Protein AF-A0A1L6XCK9-F1 (afdb_monomer_lite)

Sequence (117 aa):
MPITSASLKYTFDIDNIDKPSASSEIGMLIEEEYFYRFGLETSNRVSEIYYSKCLHSVILGDGDSIGKLDWAKPLFAYANKHHLRPTGKLLTSLIFVNIDQVTGKTVCCDEVWLPLK

Foldseek 3Di:
DPPPFFFWFFFFDPVCPPDTPGPTDGDDDDDPVVCVVVVPDDDPRDDDDDDADWDKDKFKDFPVPVRDCPRCVVVVVVCVVVVWAFDGGKGKTWPDWDQDPVVRTIITIIMIITGTD

Organism: NCBI:txid1423721

Structure (mmCIF, N/CA/C/O backbone):
data_AF-A0A1L6XCK9-F1
#
_entry.id   AF-A0A1L6XCK9-F1
#
loop_
_atom_site.group_PDB
_atom_site.id
_atom_site.type_symbol
_atom_site.label_atom_id
_atom_site.label_alt_id
_atom_site.label_comp_id
_atom_site.label_asym_id
_atom_site.label_entity_id
_atom_site.label_seq_id
_atom_site.pdbx_PDB_ins_code
_atom_site.Cartn_x
_atom_site.Cartn_y
_atom_site.Cartn_z
_atom_site.occupancy
_atom_site.B_iso_or_equiv
_atom_site.auth_seq_id
_atom_site.auth_comp_id
_atom_site.auth_asym_id
_atom_site.auth_atom_id
_atom_site.pdbx_PDB_model_num
ATOM 1 N N . MET A 1 1 ? -17.899 -16.006 1.048 1.00 29.12 1 MET A N 1
ATOM 2 C CA . MET A 1 1 ? -17.556 -14.870 1.932 1.00 29.12 1 MET A CA 1
ATOM 3 C C . MET A 1 1 ? -18.166 -13.627 1.318 1.00 29.12 1 MET A C 1
ATOM 5 O O . MET A 1 1 ? -18.085 -13.522 0.098 1.00 29.12 1 MET A O 1
ATOM 9 N N . PRO A 1 2 ? -18.847 -12.758 2.080 1.00 27.25 2 PRO A N 1
ATOM 10 C CA . PRO A 1 2 ? -19.407 -11.550 1.498 1.00 27.25 2 PRO A CA 1
ATOM 11 C C . PRO A 1 2 ? -18.259 -10.677 0.973 1.00 27.25 2 PRO A C 1
ATOM 13 O O . PRO A 1 2 ? -17.188 -10.607 1.574 1.00 27.25 2 PRO A O 1
ATOM 16 N N . ILE A 1 3 ? -18.484 -10.073 -0.189 1.00 33.34 3 ILE A N 1
ATOM 17 C CA . ILE A 1 3 ? -17.596 -9.114 -0.847 1.00 33.34 3 ILE A CA 1
ATOM 18 C C . ILE A 1 3 ? -17.622 -7.835 0.004 1.00 33.34 3 ILE A C 1
ATOM 20 O O . ILE A 1 3 ? -18.404 -6.929 -0.258 1.00 33.34 3 ILE A O 1
ATOM 24 N N . THR A 1 4 ? -16.878 -7.807 1.109 1.00 33.62 4 THR A N 1
ATOM 25 C CA . THR A 1 4 ? -16.862 -6.665 2.049 1.00 33.62 4 THR A CA 1
ATOM 26 C C . THR A 1 4 ? -15.467 -6.112 2.307 1.00 33.62 4 THR A C 1
ATOM 28 O O . THR A 1 4 ? -15.340 -5.054 2.914 1.00 33.62 4 THR A O 1
ATOM 31 N N . SER A 1 5 ? -14.421 -6.775 1.819 1.00 42.34 5 SER A N 1
ATOM 32 C CA . SER A 1 5 ? -13.044 -6.296 1.928 1.00 42.34 5 SER A CA 1
ATOM 33 C C . SER A 1 5 ? -12.733 -5.385 0.743 1.00 42.34 5 SER A C 1
ATOM 35 O O . SER A 1 5 ? -12.129 -5.802 -0.242 1.00 42.34 5 SER A O 1
ATOM 37 N N . ALA A 1 6 ? -13.219 -4.146 0.784 1.00 39.25 6 ALA A N 1
ATOM 38 C CA . ALA A 1 6 ? -12.771 -3.134 -0.161 1.00 39.25 6 ALA A CA 1
ATOM 39 C C . ALA A 1 6 ? -11.291 -2.828 0.127 1.00 39.25 6 ALA A C 1
ATOM 41 O O . ALA A 1 6 ? -10.981 -2.143 1.098 1.00 39.25 6 ALA A O 1
ATOM 42 N N . SER A 1 7 ? -10.374 -3.344 -0.693 1.00 50.94 7 SER A N 1
ATOM 43 C CA . SER A 1 7 ? -9.001 -2.841 -0.717 1.00 50.94 7 SER A CA 1
ATOM 44 C C . SER A 1 7 ? -9.024 -1.442 -1.344 1.00 50.94 7 SER A C 1
ATOM 46 O O . SER A 1 7 ? -9.714 -1.174 -2.333 1.00 50.94 7 SER A O 1
ATOM 48 N N . LEU A 1 8 ? -8.309 -0.505 -0.736 1.00 53.44 8 LEU A N 1
ATOM 49 C CA . LEU A 1 8 ? -8.055 0.786 -1.358 1.00 53.44 8 LEU A CA 1
ATOM 50 C C . LEU A 1 8 ? -6.783 0.623 -2.176 1.00 53.44 8 LEU A C 1
ATOM 52 O O . LEU A 1 8 ? -5.772 0.172 -1.653 1.00 53.44 8 LEU A O 1
ATOM 56 N N . LYS A 1 9 ? -6.828 0.940 -3.468 1.00 50.78 9 LYS A N 1
ATOM 57 C CA . LYS A 1 9 ? -5.645 1.016 -4.319 1.00 50.78 9 LYS A CA 1
ATOM 58 C C . LYS A 1 9 ? -5.286 2.484 -4.451 1.00 50.78 9 LYS A C 1
ATOM 60 O O . LYS A 1 9 ? -5.915 3.236 -5.193 1.00 50.78 9 LYS A O 1
ATOM 65 N N . TYR A 1 10 ? -4.254 2.911 -3.744 1.00 52.59 10 TYR A N 1
ATOM 66 C CA . TYR A 1 10 ? -3.699 4.229 -4.001 1.00 52.59 10 TYR A CA 1
ATOM 67 C C . TYR A 1 10 ? -2.722 4.128 -5.161 1.00 52.59 10 TYR A C 1
ATOM 69 O O . TYR A 1 10 ? -1.657 3.530 -5.050 1.00 52.59 10 TYR A O 1
ATOM 77 N N . THR A 1 11 ? -3.073 4.722 -6.295 1.00 50.62 11 THR A N 1
ATOM 78 C CA . THR A 1 11 ? -2.075 4.960 -7.331 1.00 50.62 11 THR A CA 1
ATOM 79 C C . THR A 1 11 ? -1.251 6.166 -6.891 1.00 50.62 11 THR A C 1
ATOM 81 O O . THR A 1 11 ? -1.768 7.282 -6.869 1.00 50.62 11 THR A O 1
ATOM 84 N N . PHE A 1 12 ? 0.021 5.945 -6.560 1.00 58.97 12 PHE A N 1
ATOM 85 C CA . PHE A 1 12 ? 0.982 7.033 -6.389 1.00 58.97 12 PHE A CA 1
ATOM 86 C C . PHE A 1 12 ? 1.926 7.102 -7.575 1.00 58.97 12 PHE A C 1
ATOM 88 O O . PHE A 1 12 ? 2.370 6.075 -8.091 1.00 58.97 12 PHE A O 1
ATOM 95 N N . ASP A 1 13 ? 2.239 8.333 -7.955 1.00 54.50 13 ASP A N 1
ATOM 96 C CA . ASP A 1 13 ? 3.395 8.646 -8.771 1.00 54.50 13 ASP A CA 1
ATOM 97 C C . ASP A 1 13 ? 4.591 8.863 -7.832 1.00 54.50 13 ASP A C 1
ATOM 99 O O . ASP A 1 13 ? 4.669 9.858 -7.106 1.00 54.50 13 ASP A O 1
ATOM 103 N N . ILE A 1 14 ? 5.483 7.874 -7.784 1.00 54.66 14 ILE A N 1
ATOM 104 C CA . ILE A 1 14 ? 6.688 7.895 -6.945 1.00 54.66 14 ILE A CA 1
ATOM 105 C C . ILE A 1 14 ? 7.671 9.003 -7.340 1.00 54.66 14 ILE A C 1
ATOM 107 O O . ILE A 1 14 ? 8.527 9.352 -6.529 1.00 54.66 14 ILE A O 1
ATOM 111 N N . ASP A 1 15 ? 7.541 9.580 -8.538 1.00 54.62 15 ASP A N 1
ATOM 112 C CA . ASP A 1 15 ? 8.428 10.642 -9.014 1.00 54.62 15 ASP A CA 1
ATOM 113 C C . ASP A 1 15 ? 8.093 12.004 -8.372 1.00 54.62 15 ASP A C 1
ATOM 115 O O . ASP A 1 15 ? 8.823 12.979 -8.554 1.00 54.62 15 ASP A O 1
ATOM 119 N N . ASN A 1 16 ? 7.016 12.084 -7.575 1.00 52.53 16 ASN A N 1
ATOM 120 C CA . ASN A 1 16 ? 6.546 13.319 -6.945 1.00 52.53 16 ASN A CA 1
ATOM 121 C C . ASN A 1 16 ? 6.184 13.132 -5.458 1.00 52.53 16 ASN A C 1
ATOM 123 O O . ASN A 1 16 ? 5.084 13.465 -5.015 1.00 52.53 16 ASN A O 1
ATOM 127 N N . ILE A 1 17 ? 7.136 12.616 -4.668 1.00 52.09 17 ILE A N 1
ATOM 128 C CA . ILE A 1 17 ? 6.993 12.358 -3.216 1.00 52.09 17 ILE A CA 1
ATOM 129 C C . ILE A 1 17 ? 6.518 13.603 -2.434 1.00 52.09 17 ILE A C 1
ATOM 131 O O . ILE A 1 17 ? 5.798 13.460 -1.446 1.00 52.09 17 ILE A O 1
ATOM 135 N N . ASP A 1 18 ? 6.864 14.813 -2.892 1.00 43.34 18 ASP A N 1
ATOM 136 C CA . ASP A 1 18 ? 6.502 16.087 -2.245 1.00 43.34 18 ASP A CA 1
ATOM 137 C C . ASP A 1 18 ? 5.115 16.629 -2.643 1.00 43.34 18 ASP A C 1
ATOM 139 O O . ASP A 1 18 ? 4.542 17.463 -1.937 1.00 43.34 18 ASP A O 1
ATOM 143 N N . LYS A 1 19 ? 4.548 16.161 -3.762 1.00 48.28 19 LYS A N 1
ATOM 144 C CA . LYS A 1 19 ? 3.174 16.467 -4.202 1.00 48.28 19 LYS A CA 1
ATOM 145 C C . LYS A 1 19 ? 2.469 15.202 -4.666 1.00 48.28 19 LYS A C 1
ATOM 147 O O . LYS A 1 19 ? 2.091 15.081 -5.834 1.00 48.28 19 LYS A O 1
ATOM 152 N N . PRO A 1 20 ? 2.270 14.251 -3.759 1.00 48.84 20 PRO A N 1
ATOM 153 C CA . PRO A 1 20 ? 1.637 13.019 -4.136 1.00 48.84 20 PRO A CA 1
ATOM 154 C C . PRO A 1 20 ? 0.156 13.289 -4.399 1.00 48.84 20 PRO A C 1
ATOM 156 O O . PRO A 1 20 ? -0.627 13.548 -3.484 1.00 48.84 20 PRO A O 1
ATOM 159 N N . SER A 1 21 ? -0.250 13.246 -5.666 1.00 44.91 21 SER A N 1
ATOM 160 C CA . SER A 1 21 ? -1.666 13.197 -6.006 1.00 44.91 21 SER A CA 1
ATOM 161 C C . SER A 1 21 ? -2.166 11.794 -5.678 1.00 44.91 21 SER A C 1
ATOM 163 O O . SER A 1 21 ? -2.055 10.875 -6.490 1.00 44.91 21 SER A O 1
ATOM 165 N N . ALA A 1 22 ? -2.668 11.606 -4.461 1.00 48.69 22 ALA A N 1
ATOM 166 C CA . ALA A 1 22 ? -3.321 10.369 -4.072 1.00 48.69 22 ALA A CA 1
ATOM 167 C C . ALA A 1 22 ? -4.664 10.278 -4.813 1.00 48.69 22 ALA A C 1
ATOM 169 O O . ALA A 1 22 ? -5.693 10.742 -4.328 1.00 48.69 22 ALA A O 1
ATOM 170 N N . SER A 1 23 ? -4.658 9.707 -6.017 1.00 52.44 23 SER A N 1
ATOM 171 C CA . SER A 1 23 ? -5.892 9.182 -6.598 1.00 52.44 23 SER A CA 1
ATOM 172 C C . SER A 1 23 ? -6.148 7.830 -5.932 1.00 52.44 23 SER A C 1
ATOM 174 O O . SER A 1 23 ? -5.470 6.840 -6.213 1.00 52.44 23 SER A O 1
ATOM 176 N N . SER A 1 24 ? -7.045 7.813 -4.947 1.00 53.38 24 SER A N 1
ATOM 177 C CA . SER A 1 24 ? -7.514 6.567 -4.346 1.00 53.38 24 SER A CA 1
ATOM 178 C C . SER A 1 24 ? -8.540 5.949 -5.285 1.00 53.38 24 SER A C 1
ATOM 180 O O . SER A 1 24 ? -9.653 6.460 -5.421 1.00 53.38 24 SER A O 1
ATOM 182 N N . GLU A 1 25 ? -8.176 4.856 -5.936 1.00 55.81 25 GLU A N 1
ATOM 183 C CA . GLU A 1 25 ? -9.126 4.007 -6.636 1.00 55.81 25 GLU A CA 1
ATOM 184 C C . GLU A 1 25 ? -9.529 2.889 -5.677 1.00 55.81 25 GLU A C 1
ATOM 186 O O . GLU A 1 25 ? -8.699 2.117 -5.207 1.00 55.81 25 GLU A O 1
ATOM 191 N N . ILE A 1 26 ? -10.812 2.799 -5.337 1.00 59.66 26 ILE A N 1
ATOM 192 C CA . ILE A 1 26 ? -11.308 1.642 -4.587 1.00 59.66 26 ILE A CA 1
ATOM 193 C C . ILE A 1 26 ? -11.316 0.455 -5.553 1.00 59.66 26 ILE A C 1
ATOM 195 O O . ILE A 1 26 ? -11.957 0.524 -6.605 1.00 59.66 26 ILE A O 1
ATOM 199 N N . GLY A 1 27 ? -10.605 -0.621 -5.223 1.00 60.22 27 GLY A N 1
ATOM 200 C CA . GLY A 1 27 ? -10.461 -1.774 -6.108 1.00 60.22 27 GLY A CA 1
ATOM 201 C C . GLY A 1 27 ? -10.007 -3.010 -5.347 1.00 60.22 27 GLY A C 1
ATOM 202 O O . GLY A 1 27 ? -9.210 -2.917 -4.427 1.00 60.22 27 GLY A O 1
ATOM 203 N N . MET A 1 28 ? -10.513 -4.181 -5.720 1.00 68.31 28 MET A N 1
ATOM 204 C CA . MET A 1 28 ? -10.155 -5.432 -5.050 1.00 68.31 28 MET A CA 1
ATOM 205 C C . MET A 1 28 ? -8.874 -6.012 -5.647 1.00 68.31 28 MET A C 1
ATOM 207 O O . MET A 1 28 ? -8.739 -6.084 -6.869 1.00 68.31 28 MET A O 1
ATOM 211 N N . LEU A 1 29 ? -7.962 -6.459 -4.784 1.00 74.12 29 LEU A N 1
ATOM 212 C CA . LEU A 1 29 ? -6.875 -7.345 -5.187 1.00 74.12 29 LEU A CA 1
ATOM 213 C C . LEU A 1 29 ? -7.381 -8.785 -5.127 1.00 74.12 29 LEU A C 1
ATOM 215 O O . LEU A 1 29 ? -7.990 -9.198 -4.142 1.00 74.12 29 LEU A O 1
ATOM 219 N N . ILE A 1 30 ? -7.148 -9.536 -6.194 1.00 75.12 30 ILE A N 1
ATOM 220 C CA . ILE A 1 30 ? -7.525 -10.940 -6.301 1.00 75.12 30 ILE A CA 1
ATOM 221 C C . ILE A 1 30 ? -6.383 -11.693 -6.974 1.00 75.12 30 ILE A C 1
ATOM 223 O O . ILE A 1 30 ? -5.760 -11.172 -7.899 1.00 75.12 30 ILE A O 1
ATOM 227 N N . GLU A 1 31 ? -6.088 -12.898 -6.497 1.00 77.44 31 GLU A N 1
ATOM 228 C CA . GLU A 1 31 ? -5.120 -13.763 -7.168 1.00 77.44 31 GLU A CA 1
ATOM 229 C C . GLU A 1 31 ? -5.661 -14.197 -8.533 1.00 77.44 31 GLU A C 1
ATOM 231 O O . GLU A 1 31 ? -6.867 -14.393 -8.710 1.00 77.44 31 GLU A O 1
ATOM 236 N N . GLU A 1 32 ? -4.759 -14.378 -9.493 1.00 80.50 32 GLU A N 1
ATOM 237 C CA . GLU A 1 32 ? -5.101 -14.744 -10.869 1.00 80.50 32 GLU A CA 1
ATOM 238 C C . GLU A 1 32 ? -5.943 -16.033 -10.938 1.00 80.50 32 GLU A C 1
ATOM 240 O O . GLU A 1 32 ? -6.948 -16.083 -11.649 1.00 80.50 32 GLU A O 1
ATOM 245 N N . GLU A 1 33 ? -5.607 -17.048 -10.134 1.00 83.38 33 GLU A N 1
ATOM 246 C CA . GLU A 1 33 ? -6.382 -18.294 -10.050 1.00 83.38 33 GLU A CA 1
ATOM 247 C C . GLU A 1 33 ? -7.850 -18.024 -9.684 1.00 83.38 33 GLU A C 1
ATOM 249 O O . GLU A 1 33 ? -8.771 -18.549 -10.319 1.00 83.38 33 GLU A O 1
ATOM 254 N N . TYR A 1 34 ? -8.087 -17.178 -8.679 1.00 79.81 34 TYR A N 1
ATOM 255 C CA . TYR A 1 34 ? -9.437 -16.838 -8.244 1.00 79.81 34 TYR A CA 1
ATOM 256 C C . TYR A 1 34 ? -10.170 -15.978 -9.270 1.00 79.81 34 TYR A C 1
ATOM 258 O O . TYR A 1 34 ? -11.367 -16.185 -9.470 1.00 79.81 34 TYR A O 1
ATOM 266 N N . PHE A 1 35 ? -9.474 -15.064 -9.950 1.00 81.25 35 PHE A N 1
ATOM 267 C CA . PHE A 1 35 ? -10.056 -14.254 -11.020 1.00 81.25 35 PHE A CA 1
ATOM 268 C C . PHE A 1 35 ? -10.712 -15.137 -12.092 1.00 81.25 35 PHE A C 1
ATOM 270 O O . PHE A 1 35 ? -11.897 -14.970 -12.395 1.00 81.25 35 PHE A O 1
ATOM 277 N N . TYR A 1 36 ? -9.982 -16.144 -12.583 1.00 82.88 36 TYR A N 1
ATOM 278 C CA . TYR A 1 36 ? -10.511 -17.091 -13.566 1.00 82.88 36 TYR A CA 1
ATOM 279 C C . TYR A 1 36 ? -11.564 -18.030 -12.978 1.00 82.88 36 TYR A C 1
ATOM 281 O O . TYR A 1 36 ? -12.588 -18.279 -13.614 1.00 82.88 36 TYR A O 1
ATOM 289 N N . ARG A 1 37 ? -11.361 -18.531 -11.752 1.00 82.56 37 ARG A N 1
ATOM 290 C CA . ARG A 1 37 ? -12.307 -19.446 -11.094 1.00 82.56 37 ARG A CA 1
ATOM 291 C C . ARG A 1 37 ? -13.686 -18.818 -10.880 1.00 82.56 37 ARG A C 1
ATOM 293 O O . ARG A 1 37 ? -14.686 -19.529 -10.944 1.00 82.56 37 ARG A O 1
ATOM 300 N N . PHE A 1 38 ? -13.748 -17.513 -10.623 1.00 80.62 38 PHE A N 1
ATOM 301 C CA . PHE A 1 38 ? -15.009 -16.783 -10.479 1.00 80.62 38 PHE A CA 1
ATOM 302 C C . PHE A 1 38 ? -15.606 -16.313 -11.813 1.00 80.62 38 PHE A C 1
ATOM 304 O O . PHE A 1 38 ? -16.683 -15.720 -11.801 1.00 80.62 38 PHE A O 1
ATOM 311 N N . GLY A 1 39 ? -14.950 -16.583 -12.947 1.00 79.88 39 GLY A N 1
ATOM 312 C CA . GLY A 1 39 ? -15.425 -16.165 -14.266 1.00 79.88 39 GLY A CA 1
ATOM 313 C C . GLY A 1 39 ? -15.504 -14.646 -14.409 1.00 79.88 39 GLY A C 1
ATOM 314 O O . GLY A 1 39 ? -16.411 -14.144 -15.069 1.00 79.88 39 GLY A O 1
ATOM 315 N N . LEU A 1 40 ? -14.607 -13.910 -13.744 1.00 77.25 40 LEU A N 1
ATOM 316 C CA . LEU A 1 40 ? -14.567 -12.458 -13.870 1.00 77.25 40 LEU A CA 1
ATOM 317 C C . LEU A 1 40 ? -14.086 -12.086 -15.279 1.00 77.25 40 LEU A C 1
ATOM 319 O O . LEU A 1 40 ? -13.089 -12.612 -15.770 1.00 77.25 40 LEU A O 1
ATOM 323 N N . GLU A 1 41 ? -14.806 -11.181 -15.937 1.00 73.31 41 GLU A N 1
ATOM 324 C CA . GLU A 1 41 ? -14.458 -10.705 -17.276 1.00 73.31 41 GLU A CA 1
ATOM 325 C C . GLU A 1 41 ? -13.458 -9.543 -17.211 1.00 73.31 41 GLU A C 1
ATOM 327 O O . GLU A 1 41 ? -13.452 -8.738 -16.271 1.00 73.31 41 GLU A O 1
ATOM 332 N N . THR A 1 42 ? -12.602 -9.430 -18.229 1.00 67.56 42 THR A N 1
ATOM 333 C CA . THR A 1 42 ? -11.669 -8.310 -18.348 1.00 67.56 42 THR A CA 1
ATOM 334 C C . THR A 1 42 ? -12.435 -7.024 -18.673 1.00 67.56 42 THR A C 1
ATOM 336 O O . THR A 1 42 ? -13.200 -6.929 -19.628 1.00 67.56 42 THR A O 1
ATOM 339 N N . SER A 1 43 ? -12.228 -5.998 -17.854 1.00 68.00 43 SER A N 1
ATOM 340 C CA . SER A 1 43 ? -12.727 -4.637 -18.059 1.00 68.00 43 SER A CA 1
ATOM 341 C C . SER A 1 43 ? -11.527 -3.697 -18.102 1.00 68.00 43 SER A C 1
ATOM 343 O O . SER A 1 43 ? -10.495 -3.991 -17.508 1.00 68.00 43 SER A O 1
ATOM 345 N N . ASN A 1 44 ? -11.663 -2.515 -18.706 1.00 64.94 44 ASN A N 1
ATOM 346 C CA . ASN A 1 44 ? -10.679 -1.434 -18.564 1.00 64.94 44 ASN A CA 1
ATOM 347 C C . ASN A 1 44 ? -10.449 -0.990 -17.101 1.00 64.94 44 ASN A C 1
ATOM 349 O O . ASN A 1 44 ? -9.532 -0.219 -16.832 1.00 64.94 44 ASN A O 1
ATOM 353 N N . ARG A 1 45 ? -11.283 -1.456 -16.162 1.00 67.06 45 ARG A N 1
ATOM 354 C CA . ARG A 1 45 ? -11.139 -1.261 -14.713 1.00 67.06 45 ARG A CA 1
ATOM 355 C C . ARG A 1 45 ? -10.323 -2.362 -14.026 1.00 67.06 45 ARG A C 1
ATOM 357 O O . ARG A 1 45 ? -9.984 -2.214 -12.856 1.00 67.06 45 ARG A O 1
ATOM 364 N N . VAL A 1 46 ? -10.026 -3.458 -14.726 1.00 72.62 46 VAL A N 1
ATOM 365 C CA . VAL A 1 46 ? -9.160 -4.542 -14.250 1.00 72.62 46 VAL A CA 1
ATOM 366 C C . VAL A 1 46 ? -7.744 -4.253 -14.734 1.00 72.62 46 VAL A C 1
ATOM 368 O O . VAL A 1 46 ? -7.524 -3.955 -15.903 1.00 72.62 46 VAL A O 1
ATOM 371 N N . SER A 1 47 ? -6.777 -4.316 -13.823 1.00 75.06 47 SER A N 1
ATOM 372 C CA . SER A 1 47 ? -5.360 -4.155 -14.154 1.00 75.06 47 SER A CA 1
ATOM 373 C C . SER A 1 47 ? -4.565 -5.272 -13.504 1.00 75.06 47 SER A C 1
ATOM 375 O O . SER A 1 47 ? -4.744 -5.541 -12.316 1.00 75.06 47 SER A O 1
ATOM 377 N N . GLU A 1 48 ? -3.698 -5.906 -14.286 1.00 77.19 48 GLU A N 1
ATOM 378 C CA . GLU A 1 48 ? -2.754 -6.889 -13.772 1.00 77.19 48 GLU A CA 1
ATOM 379 C C . GLU A 1 48 ? -1.670 -6.202 -12.939 1.00 77.19 48 GLU A C 1
ATOM 381 O O . GLU A 1 48 ? -1.237 -5.079 -13.224 1.00 77.19 48 GLU A O 1
ATOM 386 N N . ILE A 1 49 ? -1.228 -6.898 -11.897 1.00 76.81 49 ILE A N 1
ATOM 387 C CA . ILE A 1 49 ? -0.081 -6.510 -11.085 1.00 76.81 49 ILE A CA 1
ATOM 388 C C . ILE A 1 49 ? 0.947 -7.618 -11.249 1.00 76.81 49 ILE A C 1
ATOM 390 O O . ILE A 1 49 ? 0.741 -8.740 -10.795 1.00 76.81 49 ILE A O 1
ATOM 394 N N . TYR A 1 50 ? 2.052 -7.304 -11.918 1.00 77.44 50 TYR A N 1
ATOM 395 C CA . TYR A 1 50 ? 3.111 -8.276 -12.148 1.00 77.44 50 TYR A CA 1
ATOM 396 C C . TYR A 1 50 ? 3.946 -8.514 -10.891 1.00 77.44 50 TYR A C 1
ATOM 398 O O . TYR A 1 50 ? 4.135 -7.623 -10.056 1.00 77.44 50 TYR A O 1
ATOM 406 N N . TYR A 1 51 ? 4.501 -9.722 -10.798 1.00 80.62 51 TYR A N 1
ATOM 407 C CA . TYR A 1 51 ? 5.446 -10.083 -9.752 1.00 80.62 51 TYR A CA 1
ATOM 408 C C . TYR A 1 51 ? 6.637 -9.115 -9.736 1.00 80.62 51 TYR A C 1
ATOM 410 O O . TYR A 1 51 ? 7.303 -8.900 -10.750 1.00 80.62 51 TYR A O 1
ATOM 418 N N . SER A 1 52 ? 6.923 -8.551 -8.566 1.00 83.25 52 SER A N 1
ATOM 419 C CA . SER A 1 52 ? 8.069 -7.673 -8.339 1.00 83.25 52 SER A CA 1
ATOM 420 C C . SER A 1 52 ? 8.617 -7.873 -6.929 1.00 83.25 52 SER A C 1
ATOM 422 O O . SER A 1 52 ? 7.923 -8.352 -6.030 1.00 83.25 52 SER A O 1
ATOM 424 N N . LYS A 1 53 ? 9.893 -7.526 -6.727 1.00 90.00 53 LYS A N 1
ATOM 425 C CA . LYS A 1 53 ? 10.435 -7.409 -5.372 1.00 90.00 53 LYS A CA 1
ATOM 426 C C . LYS A 1 53 ? 9.833 -6.163 -4.743 1.00 90.00 53 LYS A C 1
ATOM 428 O O . LYS A 1 53 ? 9.921 -5.091 -5.330 1.00 90.00 53 LYS A O 1
ATOM 433 N N . CYS A 1 54 ? 9.283 -6.298 -3.546 1.00 90.25 54 CYS A N 1
ATOM 434 C CA . CYS A 1 54 ? 8.647 -5.193 -2.844 1.00 90.25 54 CYS A CA 1
ATOM 435 C C . CYS A 1 54 ? 9.255 -5.007 -1.459 1.00 90.25 54 CYS A C 1
ATOM 437 O O . CYS A 1 54 ? 9.611 -5.977 -0.787 1.00 90.25 54 CYS A O 1
ATOM 439 N N . LEU A 1 55 ? 9.302 -3.759 -1.003 1.00 91.00 55 LEU A N 1
ATOM 440 C CA . LEU A 1 55 ? 9.361 -3.460 0.418 1.00 91.00 55 LEU A CA 1
ATOM 441 C C . LEU A 1 55 ? 7.935 -3.558 0.970 1.00 91.00 55 LEU A C 1
ATOM 443 O O . LEU A 1 55 ? 7.054 -2.808 0.549 1.00 91.00 55 LEU A O 1
ATOM 447 N N . HIS A 1 56 ? 7.715 -4.510 1.871 1.00 90.94 56 HIS A N 1
ATOM 448 C CA . HIS A 1 56 ? 6.422 -4.761 2.500 1.00 90.94 56 HIS A CA 1
ATOM 449 C C . HIS A 1 56 ? 6.380 -4.162 3.907 1.00 90.94 56 HIS A C 1
ATOM 451 O O . HIS A 1 56 ? 7.354 -4.269 4.654 1.00 90.94 56 HIS A O 1
ATOM 457 N N . SER A 1 57 ? 5.254 -3.558 4.274 1.00 88.06 57 SER A N 1
ATOM 458 C CA . SER A 1 57 ? 4.990 -3.075 5.627 1.00 88.06 57 SER A CA 1
ATOM 459 C C . SER A 1 57 ? 3.506 -3.173 5.949 1.00 88.06 57 SER A C 1
ATOM 461 O O . SER A 1 57 ? 2.670 -3.162 5.054 1.00 88.06 57 SER A O 1
ATOM 463 N N . VAL A 1 58 ? 3.188 -3.194 7.240 1.00 84.38 58 VAL A N 1
ATOM 464 C CA . VAL A 1 58 ? 1.826 -3.008 7.746 1.00 84.38 58 VAL A CA 1
ATOM 465 C C . VAL A 1 58 ? 1.717 -1.595 8.302 1.00 84.38 58 VAL A C 1
ATOM 467 O O . VAL A 1 58 ? 2.642 -1.123 8.970 1.00 84.38 58 VAL A O 1
ATOM 470 N N . ILE A 1 59 ? 0.613 -0.914 8.013 1.00 78.00 59 ILE A N 1
ATOM 471 C CA . ILE A 1 59 ? 0.308 0.413 8.544 1.00 78.00 59 ILE A CA 1
ATOM 472 C C . ILE A 1 59 ? -0.959 0.357 9.388 1.00 78.00 59 ILE A C 1
ATOM 474 O O . ILE A 1 59 ? -1.909 -0.356 9.075 1.00 78.00 59 ILE A O 1
ATOM 478 N N . LEU A 1 60 ? -0.956 1.132 10.467 1.00 75.62 60 LEU A N 1
ATOM 479 C CA . LEU A 1 60 ? -2.120 1.373 11.307 1.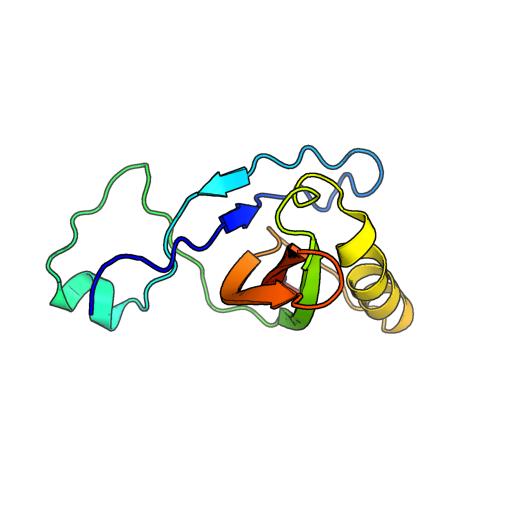00 75.62 60 LEU A CA 1
ATOM 480 C C . LEU A 1 60 ? -2.459 2.852 11.187 1.00 75.62 60 LEU A C 1
ATOM 482 O O . LEU A 1 60 ? -1.619 3.706 11.483 1.00 75.62 60 LEU A O 1
ATOM 486 N N . GLY A 1 61 ? -3.664 3.148 10.720 1.00 69.69 61 GLY A N 1
ATOM 487 C CA . GLY A 1 61 ? -4.089 4.508 10.424 1.00 69.69 61 GLY A CA 1
ATOM 488 C C . GLY A 1 61 ? -5.500 4.794 10.908 1.00 69.69 61 GLY A C 1
ATOM 489 O O . GLY A 1 61 ? -6.319 3.895 11.080 1.00 69.69 61 GLY A O 1
ATOM 490 N N . ASP A 1 62 ? -5.779 6.077 11.113 1.00 65.62 62 ASP A N 1
ATOM 491 C CA . ASP A 1 62 ? -7.147 6.571 11.244 1.00 65.62 62 ASP A CA 1
ATOM 492 C C . ASP A 1 62 ? -7.829 6.428 9.872 1.00 65.62 62 ASP A C 1
ATOM 494 O O . ASP A 1 62 ? -7.347 6.993 8.881 1.00 65.62 62 ASP A O 1
ATOM 498 N N . GLY A 1 63 ? -8.921 5.659 9.816 1.00 59.88 63 GLY A N 1
ATOM 499 C CA . GLY A 1 63 ? -9.667 5.394 8.583 1.00 59.88 63 GLY A CA 1
ATOM 500 C C . GLY A 1 63 ? -10.191 6.665 7.908 1.00 59.88 63 GLY A C 1
ATOM 501 O O . GLY A 1 63 ? -10.360 6.689 6.691 1.00 59.88 63 GLY A O 1
ATOM 502 N N . ASP A 1 64 ? -10.347 7.756 8.661 1.00 57.34 64 ASP A N 1
ATOM 503 C CA . ASP A 1 64 ? -10.820 9.043 8.146 1.00 57.34 64 ASP A CA 1
ATOM 504 C C . ASP A 1 64 ? -9.678 9.928 7.601 1.00 57.34 64 ASP A C 1
ATOM 506 O O . ASP A 1 64 ? -9.917 10.922 6.914 1.00 57.34 64 ASP A O 1
ATOM 510 N N . SER A 1 65 ? -8.412 9.587 7.883 1.00 58.81 65 SER A N 1
ATOM 511 C CA . SER A 1 65 ? -7.219 10.365 7.481 1.00 58.81 65 SER A CA 1
ATOM 512 C C . SER A 1 65 ? -6.425 9.746 6.329 1.00 58.81 65 SER A C 1
ATOM 514 O O . SER A 1 65 ? -5.311 10.177 6.025 1.00 58.81 65 SER A O 1
ATOM 516 N N . ILE A 1 66 ? -7.026 8.779 5.649 1.00 54.19 66 ILE A N 1
ATOM 517 C CA . ILE A 1 66 ? -6.469 8.008 4.536 1.00 54.19 66 ILE A CA 1
ATOM 518 C C . ILE A 1 66 ? -5.872 8.870 3.399 1.00 54.19 66 ILE A C 1
ATOM 520 O O . ILE A 1 66 ? -4.936 8.446 2.724 1.00 54.19 66 ILE A O 1
ATOM 524 N N . GLY A 1 67 ? -6.360 10.098 3.198 1.00 54.53 67 GLY A N 1
ATOM 525 C CA . GLY A 1 67 ? -5.844 11.017 2.174 1.00 54.53 67 GLY A CA 1
ATOM 526 C C . GLY A 1 67 ? -4.469 11.636 2.477 1.00 54.53 67 GLY A C 1
ATOM 527 O O . GLY A 1 67 ? -3.903 12.302 1.612 1.00 54.53 67 GLY A O 1
ATOM 528 N N . LYS A 1 68 ? -3.924 11.457 3.689 1.00 63.59 68 LYS A N 1
ATOM 529 C CA . LYS A 1 68 ? -2.615 12.000 4.086 1.00 63.59 68 LYS A CA 1
ATOM 530 C C . LYS A 1 68 ? -1.549 10.918 4.000 1.00 63.59 68 LYS A C 1
ATOM 532 O O . LYS A 1 68 ? -1.662 9.888 4.641 1.00 63.59 68 LYS A O 1
ATOM 537 N N . LEU A 1 69 ? -0.471 11.188 3.273 1.00 68.31 69 LEU A N 1
ATOM 538 C CA . LEU A 1 69 ? 0.628 10.246 3.021 1.00 68.31 69 LEU A CA 1
ATOM 539 C C . LEU A 1 69 ? 1.708 10.188 4.098 1.00 68.31 69 LEU A C 1
ATOM 541 O O . LEU A 1 69 ? 2.745 9.548 3.915 1.00 68.31 69 LEU A O 1
ATOM 545 N N . ASP A 1 70 ? 1.488 10.851 5.227 1.00 73.69 70 ASP A N 1
ATOM 546 C CA . ASP A 1 70 ? 2.460 10.873 6.316 1.00 73.69 70 ASP A CA 1
ATOM 547 C C . ASP A 1 70 ? 2.804 9.462 6.810 1.00 73.69 70 ASP A C 1
ATOM 549 O O . ASP A 1 70 ? 3.948 9.205 7.185 1.00 73.69 70 ASP A O 1
ATOM 553 N N . TRP A 1 71 ? 1.851 8.529 6.716 1.00 75.38 71 TRP A N 1
ATOM 554 C CA . TRP A 1 71 ? 2.043 7.123 7.065 1.00 75.38 71 TRP A CA 1
ATOM 555 C C . TRP A 1 71 ? 3.069 6.401 6.180 1.00 75.38 71 TRP A C 1
ATOM 557 O O . TRP A 1 71 ? 3.684 5.442 6.636 1.00 75.38 71 TRP A O 1
ATOM 567 N N . ALA A 1 72 ? 3.291 6.846 4.937 1.00 78.00 72 ALA A N 1
ATOM 568 C CA . ALA A 1 72 ? 4.222 6.203 4.007 1.00 78.00 72 ALA A CA 1
ATOM 569 C C . ALA A 1 72 ? 5.663 6.711 4.169 1.00 78.00 72 ALA A C 1
ATOM 571 O O . ALA A 1 72 ? 6.608 6.060 3.721 1.00 78.00 72 ALA A O 1
ATOM 572 N N . LYS A 1 73 ? 5.865 7.858 4.836 1.00 80.88 73 LYS A N 1
ATOM 573 C CA . LYS A 1 73 ? 7.196 8.458 5.047 1.00 80.88 73 LYS A CA 1
ATOM 574 C C . LYS A 1 73 ? 8.218 7.483 5.648 1.00 80.88 73 LYS A C 1
ATOM 576 O O . LYS A 1 73 ? 9.338 7.448 5.136 1.00 80.88 73 LYS A O 1
ATOM 581 N N . PRO A 1 74 ? 7.887 6.663 6.667 1.00 84.50 74 PRO A N 1
ATOM 582 C CA . PRO A 1 74 ? 8.828 5.684 7.210 1.00 84.50 74 PRO A CA 1
ATOM 583 C C . PRO A 1 74 ? 9.271 4.639 6.178 1.00 84.50 74 PRO A C 1
ATOM 585 O O . PRO A 1 74 ? 10.441 4.258 6.164 1.00 84.50 74 PRO A O 1
ATOM 588 N N . LEU A 1 75 ? 8.368 4.218 5.285 1.00 86.12 75 LEU A N 1
ATOM 589 C CA . LEU A 1 75 ? 8.650 3.241 4.232 1.00 86.12 75 LEU A CA 1
ATOM 590 C C . LEU A 1 75 ? 9.671 3.792 3.228 1.00 86.12 75 LEU A C 1
ATOM 592 O O . LEU A 1 75 ? 10.669 3.138 2.922 1.00 86.12 75 LEU A O 1
ATOM 596 N N . PHE A 1 76 ? 9.472 5.032 2.776 1.00 84.56 76 PHE A N 1
ATOM 597 C CA . PHE A 1 76 ? 10.412 5.712 1.881 1.00 84.56 76 PHE A CA 1
ATOM 598 C C . PHE A 1 76 ? 11.745 6.030 2.565 1.00 84.56 76 PHE A C 1
ATOM 600 O O . PHE A 1 76 ? 12.803 5.864 1.958 1.00 84.56 76 PHE A O 1
ATOM 607 N N . ALA A 1 77 ? 11.722 6.433 3.839 1.00 87.75 77 ALA A N 1
ATOM 608 C CA . ALA A 1 77 ? 12.936 6.662 4.616 1.00 87.75 77 ALA A CA 1
ATOM 609 C C . ALA A 1 77 ? 13.771 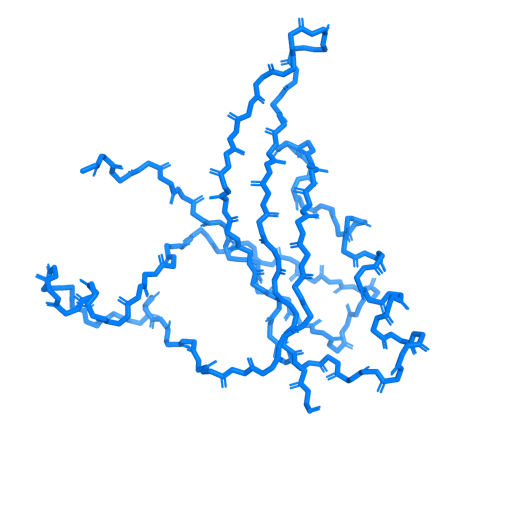5.378 4.749 1.00 87.75 77 ALA A C 1
ATOM 611 O O . ALA A 1 77 ? 14.992 5.420 4.588 1.00 87.75 77 ALA A O 1
ATOM 612 N N . TYR A 1 78 ? 13.118 4.234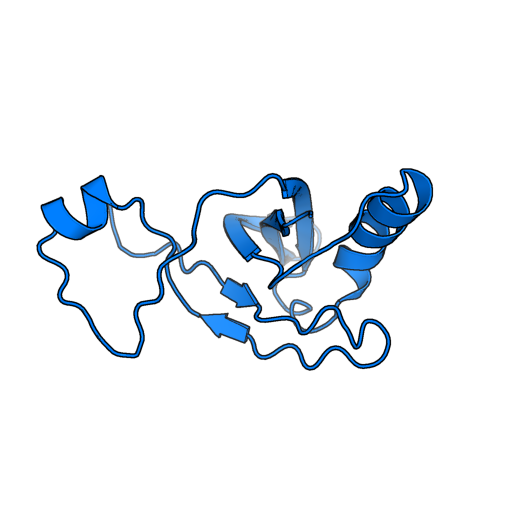 4.983 1.00 91.69 78 TYR A N 1
ATOM 613 C CA . TYR A 1 78 ? 13.777 2.931 4.992 1.00 91.69 78 TYR A CA 1
ATOM 614 C C . TYR A 1 78 ? 14.375 2.600 3.621 1.00 91.69 78 TYR A C 1
ATOM 616 O O . TYR A 1 78 ? 15.560 2.279 3.538 1.00 91.69 78 TYR A O 1
ATOM 624 N N . ALA A 1 79 ? 13.598 2.731 2.540 1.00 89.38 79 ALA A N 1
ATOM 625 C CA . ALA A 1 79 ? 14.088 2.469 1.188 1.00 89.38 79 ALA A CA 1
ATOM 626 C C . ALA A 1 79 ? 15.342 3.300 0.865 1.00 89.38 79 ALA A C 1
ATOM 628 O O . ALA A 1 79 ? 16.355 2.747 0.438 1.00 89.38 79 ALA A O 1
ATOM 629 N N . ASN A 1 80 ? 15.311 4.600 1.172 1.00 87.44 80 ASN A N 1
ATOM 630 C CA . ASN A 1 80 ? 16.438 5.504 0.957 1.00 87.44 80 ASN A CA 1
ATOM 631 C C . ASN A 1 80 ? 17.668 5.113 1.795 1.00 87.44 80 ASN A C 1
ATOM 633 O O . ASN A 1 80 ? 18.771 4.988 1.263 1.00 87.44 80 ASN A O 1
ATOM 637 N N . LYS A 1 81 ? 17.478 4.838 3.094 1.00 93.81 81 LYS A N 1
ATOM 638 C CA . LYS A 1 81 ? 18.550 4.404 4.008 1.00 93.81 81 LYS A CA 1
ATOM 639 C C . LYS A 1 81 ? 19.269 3.145 3.514 1.00 93.81 81 LYS A C 1
ATOM 641 O O . LYS A 1 81 ? 20.463 2.992 3.750 1.00 93.81 81 LYS A O 1
ATOM 646 N N . HIS A 1 82 ? 18.542 2.250 2.852 1.00 94.19 82 HIS A N 1
ATOM 647 C CA . HIS A 1 82 ? 19.060 0.978 2.353 1.00 94.19 82 HIS A CA 1
ATOM 648 C C . HIS A 1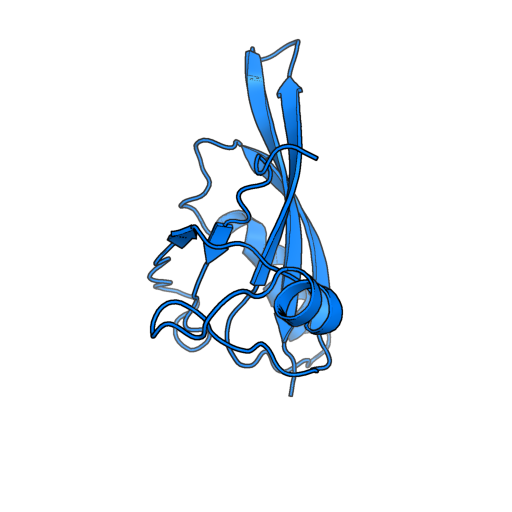 82 ? 19.409 1.001 0.857 1.00 94.19 82 HIS A C 1
ATOM 650 O O . HIS A 1 82 ? 19.661 -0.053 0.279 1.00 94.19 82 HIS A O 1
ATOM 656 N N . HIS A 1 83 ? 19.444 2.184 0.230 1.00 90.75 83 HIS A N 1
ATOM 657 C CA . HIS A 1 83 ? 19.716 2.362 -1.203 1.00 90.75 83 HIS A CA 1
ATOM 658 C C . HIS A 1 83 ? 18.807 1.527 -2.120 1.00 90.75 83 HIS A C 1
ATOM 660 O O . HIS A 1 83 ? 19.178 1.187 -3.247 1.00 90.75 83 HIS A O 1
ATOM 666 N N . LEU A 1 84 ? 17.605 1.205 -1.644 1.00 90.25 84 LEU A N 1
ATOM 667 C CA . LEU A 1 84 ? 16.571 0.565 -2.441 1.00 90.25 84 LEU A CA 1
ATOM 668 C C . LEU A 1 84 ? 15.978 1.614 -3.380 1.00 90.25 84 LEU A C 1
ATOM 670 O O . LEU A 1 84 ? 15.851 2.783 -3.015 1.00 90.25 84 LEU A O 1
ATOM 674 N N . ARG A 1 85 ? 15.623 1.201 -4.597 1.00 87.44 85 ARG A N 1
ATOM 675 C CA . ARG A 1 85 ? 15.045 2.087 -5.612 1.00 87.44 85 ARG A CA 1
ATOM 676 C C . ARG A 1 85 ? 13.571 1.752 -5.788 1.00 87.44 85 ARG A C 1
ATOM 678 O O . ARG A 1 85 ? 13.282 0.777 -6.482 1.00 87.44 85 ARG A O 1
ATOM 685 N N . PRO A 1 86 ? 12.656 2.514 -5.165 1.00 85.25 86 PRO A N 1
ATOM 686 C CA . PRO A 1 86 ? 11.233 2.377 -5.420 1.00 85.25 86 PRO A CA 1
ATOM 687 C C . PRO A 1 86 ? 10.909 2.491 -6.910 1.00 85.25 86 PRO A C 1
ATOM 689 O O . PRO A 1 86 ? 11.538 3.264 -7.631 1.00 85.25 86 PRO A O 1
ATOM 692 N N . THR A 1 87 ? 9.933 1.715 -7.367 1.00 83.25 87 THR A N 1
ATOM 693 C CA . THR A 1 87 ? 9.415 1.726 -8.737 1.00 83.25 87 THR A CA 1
ATOM 694 C C . THR A 1 87 ? 7.906 1.562 -8.737 1.00 83.25 87 THR A C 1
ATOM 696 O O . THR A 1 87 ? 7.333 1.008 -7.802 1.00 83.25 87 THR A O 1
ATOM 699 N N . GLY A 1 88 ? 7.262 2.002 -9.816 1.00 75.31 88 GLY A N 1
ATOM 700 C CA . GLY A 1 88 ? 5.839 1.767 -10.019 1.00 75.31 88 GLY A CA 1
ATOM 701 C C . GLY A 1 88 ? 4.964 2.440 -8.962 1.00 75.31 88 GLY A C 1
ATOM 702 O O . GLY A 1 88 ? 5.284 3.513 -8.461 1.00 75.31 88 GLY A O 1
ATOM 703 N N . LYS A 1 89 ? 3.827 1.810 -8.664 1.00 75.44 89 LYS A N 1
ATOM 704 C CA . LYS A 1 89 ? 2.807 2.329 -7.747 1.00 75.44 89 LYS A CA 1
ATOM 705 C C . LYS A 1 89 ? 2.911 1.611 -6.401 1.00 75.44 89 LYS A C 1
ATOM 707 O O . LYS A 1 89 ? 3.077 0.393 -6.388 1.00 75.44 89 LYS A O 1
ATOM 712 N N . LEU A 1 90 ? 2.752 2.336 -5.291 1.00 78.12 90 LEU A N 1
ATOM 713 C CA . LEU A 1 90 ? 2.486 1.703 -3.993 1.00 78.12 90 LEU A CA 1
ATOM 714 C C . LEU A 1 90 ? 1.158 0.948 -4.085 1.00 78.12 90 LEU A C 1
ATOM 716 O O . LEU A 1 90 ? 0.214 1.421 -4.713 1.00 78.12 90 LEU A O 1
ATOM 720 N N . LEU A 1 91 ? 1.074 -0.202 -3.445 1.00 78.88 91 LEU A N 1
ATOM 721 C CA . LEU A 1 91 ? -0.149 -0.985 -3.368 1.00 78.88 91 LEU A CA 1
ATOM 722 C C . LEU A 1 91 ? -0.535 -1.116 -1.908 1.00 78.88 91 LEU A C 1
ATOM 724 O O . LEU A 1 91 ? 0.348 -1.247 -1.063 1.00 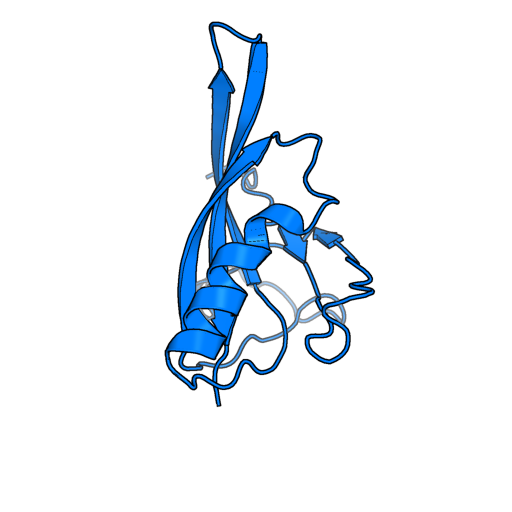78.88 91 LEU A O 1
ATOM 728 N N . THR A 1 92 ? -1.830 -1.107 -1.620 1.00 76.81 92 THR A N 1
ATOM 729 C CA . THR A 1 92 ? -2.332 -1.341 -0.268 1.00 76.81 92 THR A CA 1
ATOM 730 C C . THR A 1 92 ? -3.488 -2.322 -0.276 1.00 76.81 92 THR A C 1
ATOM 732 O O . THR A 1 92 ? -4.228 -2.407 -1.257 1.00 76.81 92 THR A O 1
ATOM 735 N N . SER A 1 93 ? -3.642 -3.073 0.809 1.00 76.12 93 SER A N 1
ATOM 736 C CA . SER A 1 93 ? -4.787 -3.955 1.007 1.00 76.12 93 SER A CA 1
ATOM 737 C C . SER A 1 93 ? -5.244 -3.913 2.451 1.00 76.12 93 SER A C 1
ATOM 739 O O . SER A 1 93 ? -4.442 -4.095 3.362 1.00 76.12 93 SER A O 1
ATOM 741 N N . LEU A 1 94 ? -6.545 -3.721 2.643 1.00 75.38 94 LEU A N 1
ATOM 742 C CA . LEU A 1 94 ? -7.152 -3.691 3.963 1.00 75.38 94 LEU A CA 1
ATOM 743 C C . LEU A 1 94 ? -7.139 -5.086 4.584 1.00 75.38 94 LEU A C 1
ATOM 745 O O . LEU A 1 94 ? -7.722 -6.022 4.035 1.00 75.38 94 LEU A O 1
ATOM 749 N N . ILE A 1 95 ? -6.501 -5.207 5.747 1.00 73.44 95 ILE A N 1
ATOM 750 C CA . ILE A 1 95 ? -6.491 -6.430 6.554 1.00 73.44 95 ILE A CA 1
ATOM 751 C C . ILE A 1 95 ? -7.736 -6.458 7.434 1.00 73.44 95 ILE A C 1
ATOM 753 O O . ILE A 1 95 ? -8.514 -7.411 7.402 1.00 73.44 95 ILE A O 1
ATOM 757 N N . PHE A 1 96 ? -7.923 -5.412 8.241 1.00 73.06 96 PHE A N 1
ATOM 758 C CA . PHE A 1 96 ? -9.065 -5.293 9.137 1.00 73.06 96 PHE A CA 1
ATOM 759 C C . PHE A 1 96 ? -9.353 -3.841 9.507 1.00 73.06 96 PHE A C 1
ATOM 761 O O . PHE A 1 96 ? -8.485 -2.970 9.466 1.00 73.06 96 PHE A O 1
ATOM 768 N N . VAL A 1 97 ? -10.592 -3.620 9.937 1.00 74.50 97 VAL A N 1
ATOM 769 C CA . VAL A 1 97 ? -11.054 -2.371 10.537 1.00 74.50 97 VAL A CA 1
ATOM 770 C C . VAL A 1 97 ? -11.460 -2.671 11.968 1.00 74.50 97 VAL A C 1
ATOM 772 O O . VAL A 1 97 ? -12.190 -3.631 12.218 1.00 74.50 97 VAL A O 1
ATOM 775 N N . ASN A 1 98 ? -10.987 -1.862 12.906 1.00 77.25 98 ASN A N 1
ATOM 776 C CA . ASN A 1 98 ? -11.387 -1.938 14.301 1.00 77.25 98 ASN A CA 1
ATOM 777 C C . ASN A 1 98 ? -11.906 -0.579 14.768 1.00 77.25 98 ASN A C 1
ATOM 779 O O . ASN A 1 98 ? -11.466 0.456 14.282 1.00 77.25 98 ASN A O 1
ATOM 783 N N . ILE A 1 99 ? -12.829 -0.580 15.723 1.00 78.62 99 ILE A N 1
ATOM 784 C CA . ILE A 1 99 ? -13.242 0.639 16.412 1.00 78.62 99 ILE A CA 1
ATOM 785 C C . ILE A 1 99 ? -12.471 0.670 17.724 1.00 78.62 99 ILE A C 1
ATOM 787 O O . ILE A 1 99 ? -12.632 -0.209 18.573 1.00 78.62 99 ILE A O 1
ATOM 791 N N . ASP A 1 100 ? -11.617 1.673 17.882 1.00 77.62 100 ASP A N 1
ATOM 792 C CA . ASP A 1 100 ? -10.954 1.939 19.149 1.00 77.62 100 ASP A CA 1
ATOM 793 C C . ASP A 1 100 ? -12.029 2.229 20.205 1.00 77.62 100 ASP A C 1
ATOM 795 O O . ASP A 1 100 ? -12.773 3.205 20.113 1.00 77.62 100 ASP A O 1
ATOM 799 N N . GLN A 1 101 ? -12.126 1.361 21.212 1.00 79.94 101 GLN A N 1
ATOM 800 C CA . GLN A 1 101 ? -13.160 1.452 22.244 1.00 79.94 101 GLN A CA 1
ATOM 801 C C . GLN A 1 101 ? -12.991 2.662 23.173 1.00 79.94 101 GLN A C 1
ATOM 803 O O . GLN A 1 101 ? -13.945 3.048 23.843 1.00 79.94 101 GLN A O 1
ATOM 808 N N . VAL A 1 102 ? -11.796 3.255 23.228 1.00 82.00 102 VAL A N 1
ATOM 809 C CA . VAL A 1 102 ? -11.482 4.415 24.070 1.00 82.00 102 VAL A CA 1
ATOM 810 C C . VAL A 1 102 ? -11.777 5.709 23.326 1.00 82.00 102 VAL A C 1
ATOM 812 O O . VAL A 1 102 ? -12.375 6.624 23.888 1.00 82.00 102 VAL A O 1
ATOM 815 N N . THR A 1 103 ? -11.357 5.802 22.063 1.00 81.31 103 THR A N 1
ATOM 816 C CA . THR A 1 103 ? -11.508 7.032 21.269 1.00 81.31 103 THR A CA 1
ATOM 817 C C . THR A 1 103 ? -12.769 7.051 20.405 1.00 81.31 103 THR A C 1
ATOM 819 O O . THR A 1 103 ? -13.147 8.108 19.903 1.00 81.31 103 THR A O 1
ATOM 822 N N . GLY A 1 104 ? -13.422 5.900 20.222 1.00 79.88 104 GLY A N 1
ATOM 823 C CA . GLY A 1 104 ? -14.551 5.717 19.308 1.00 79.88 104 GLY A CA 1
ATOM 824 C C . GLY A 1 104 ? -14.165 5.808 17.829 1.00 79.88 104 GLY A C 1
ATOM 825 O O . GLY A 1 104 ? -15.048 5.824 16.974 1.00 79.88 104 GLY A O 1
ATOM 826 N N . LYS A 1 105 ? -12.868 5.903 17.515 1.00 76.75 105 LYS A N 1
ATOM 827 C CA . LYS A 1 105 ? -12.375 6.099 16.153 1.00 76.75 105 LYS A CA 1
ATOM 828 C C . LYS A 1 105 ? -12.231 4.790 15.400 1.00 76.75 105 LYS A C 1
ATOM 830 O O . LYS A 1 105 ? -11.852 3.765 15.965 1.00 76.75 105 LYS A O 1
ATOM 835 N N . THR A 1 106 ? -12.442 4.868 14.094 1.00 75.00 106 THR A N 1
ATOM 836 C CA . THR A 1 106 ? -12.157 3.775 13.172 1.00 75.00 106 THR A CA 1
ATOM 837 C C . THR A 1 106 ? -10.655 3.703 12.907 1.00 75.00 106 THR A C 1
ATOM 839 O O . THR A 1 106 ? -10.058 4.632 12.366 1.00 75.00 106 THR A O 1
ATOM 842 N N . VAL A 1 107 ? -10.043 2.585 13.276 1.00 75.12 107 VAL A N 1
ATOM 843 C CA . VAL A 1 107 ? -8.651 2.252 12.980 1.00 75.12 107 VAL A CA 1
ATOM 844 C C . VAL A 1 107 ? -8.630 1.234 11.851 1.00 75.12 107 VAL A C 1
ATOM 846 O O . VAL A 1 107 ? -9.199 0.147 11.970 1.00 75.12 107 VAL A O 1
ATOM 849 N N . CYS A 1 108 ? -7.946 1.578 10.769 1.00 75.50 108 CYS A N 1
ATOM 850 C CA . CYS A 1 108 ? -7.684 0.679 9.658 1.00 75.50 108 CYS A CA 1
ATOM 851 C C . CYS A 1 108 ? -6.284 0.088 9.797 1.00 75.50 108 CYS A C 1
ATOM 853 O O . CYS A 1 108 ? -5.329 0.778 10.167 1.00 75.50 108 CYS A O 1
ATOM 855 N N . CYS A 1 109 ? -6.182 -1.203 9.507 1.00 77.19 109 CYS A N 1
ATOM 856 C CA . CYS A 1 109 ? -4.924 -1.909 9.369 1.00 77.19 109 CYS A CA 1
ATOM 857 C C . CYS A 1 109 ? -4.783 -2.354 7.919 1.00 77.19 109 CYS A C 1
ATOM 859 O O . CYS A 1 109 ? -5.559 -3.199 7.466 1.00 77.19 109 CYS A O 1
ATOM 861 N N . ASP A 1 110 ? -3.803 -1.794 7.216 1.00 78.12 110 ASP A N 1
ATOM 862 C CA . ASP A 1 110 ? -3.550 -2.082 5.808 1.00 78.12 110 ASP A CA 1
ATOM 863 C C . ASP A 1 110 ? -2.152 -2.691 5.633 1.00 78.12 110 ASP A C 1
ATOM 865 O O . ASP A 1 110 ? -1.178 -2.259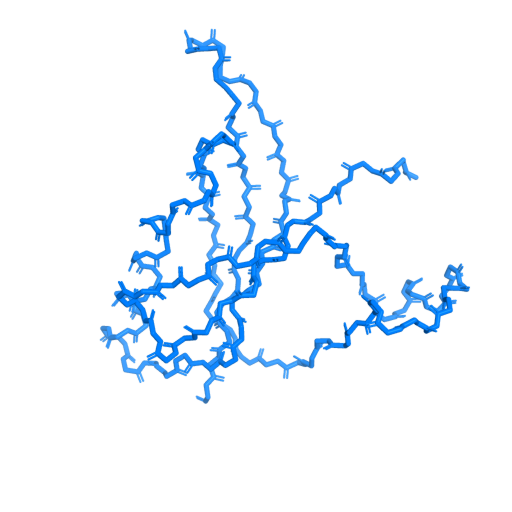 6.256 1.00 78.12 110 ASP A O 1
ATOM 869 N N . GLU A 1 111 ? -2.034 -3.677 4.749 1.00 83.88 111 GLU A N 1
ATOM 870 C CA . GLU A 1 111 ? -0.751 -4.049 4.155 1.00 83.88 111 GLU A CA 1
ATOM 871 C C . GLU A 1 111 ? -0.381 -3.037 3.081 1.00 83.88 111 GLU A C 1
ATOM 873 O O . GLU A 1 111 ? -1.245 -2.474 2.407 1.00 83.88 111 GLU A O 1
ATOM 878 N N . VAL A 1 112 ? 0.920 -2.823 2.913 1.00 84.00 112 VAL A N 1
ATOM 879 C CA . VAL A 1 112 ? 1.490 -1.886 1.956 1.00 84.00 112 VAL A CA 1
ATOM 880 C C . VAL A 1 112 ? 2.680 -2.528 1.262 1.00 84.00 112 VAL A C 1
ATOM 882 O O . VAL A 1 112 ? 3.613 -2.996 1.917 1.00 84.00 112 VAL A O 1
ATOM 885 N N . TRP A 1 113 ? 2.707 -2.454 -0.066 1.00 86.44 113 TRP A N 1
ATOM 886 C CA . TRP A 1 113 ? 3.828 -2.902 -0.887 1.00 86.44 113 TRP A CA 1
ATOM 887 C C . TRP A 1 113 ? 4.370 -1.758 -1.736 1.00 86.44 113 TRP A C 1
ATOM 889 O O . TRP A 1 113 ? 3.642 -1.161 -2.528 1.00 86.44 113 TRP A O 1
ATOM 899 N N . LEU A 1 114 ? 5.668 -1.485 -1.597 1.00 86.69 114 LEU A N 1
ATOM 900 C CA . LEU A 1 114 ? 6.422 -0.574 -2.454 1.00 86.69 114 LEU A CA 1
ATOM 901 C C . LEU A 1 114 ? 7.304 -1.384 -3.407 1.00 86.69 114 LEU A C 1
ATOM 903 O O . LEU A 1 114 ? 8.306 -1.942 -2.948 1.00 86.69 114 LEU A O 1
ATOM 907 N N . PRO A 1 115 ? 6.966 -1.469 -4.705 1.00 86.75 115 PRO A N 1
ATOM 908 C CA . PRO A 1 115 ? 7.781 -2.199 -5.667 1.00 86.75 115 PRO A CA 1
ATOM 909 C C . PRO A 1 115 ? 9.180 -1.590 -5.788 1.00 86.75 115 PRO A C 1
ATOM 911 O O . PRO A 1 115 ? 9.358 -0.379 -5.664 1.00 86.75 115 PRO A O 1
ATOM 914 N N . LEU A 1 116 ? 10.185 -2.423 -6.043 1.00 87.50 116 LEU A N 1
ATOM 915 C CA . LEU A 1 116 ? 11.600 -2.058 -6.127 1.00 87.50 116 LEU A CA 1
ATOM 916 C C . LEU A 1 116 ? 12.197 -2.491 -7.477 1.00 87.50 116 LEU A C 1
ATOM 918 O O . LEU A 1 116 ? 11.794 -3.520 -8.024 1.00 87.50 116 LEU A O 1
ATOM 922 N N . LYS A 1 117 ? 13.176 -1.726 -7.984 1.00 81.50 117 LYS A N 1
ATOM 923 C CA . LYS A 1 117 ? 13.977 -2.078 -9.174 1.00 81.50 117 LYS A CA 1
ATOM 924 C C . LYS A 1 117 ? 15.128 -3.020 -8.852 1.00 81.50 117 LYS A C 1
ATOM 926 O O . LYS A 1 117 ? 15.803 -2.780 -7.825 1.00 81.50 117 LYS A O 1
#

Radius of gyration: 15.42 Å; chains: 1; bounding box: 39×36×43 Å

Secondary structure (DSSP, 8-state):
--S----EEEE--GGGTTS---EEEE-----HHHHHHTTPPP-TT--------EEEEEEEEEGGGTT-GGGGHHHHHHHHHTT--B-S--EEEEEEEEE-TTT-PEEEEEEEEEEB-

pLDDT: mean 71.5, std 15.31, range [27.25, 94.19]